Protein AF-A0A1V3XBE8-F1 (afdb_monomer_lite)

Structure (mmCIF, N/CA/C/O backbone):
data_AF-A0A1V3XBE8-F1
#
_entry.id   AF-A0A1V3XBE8-F1
#
loop_
_atom_site.group_PDB
_atom_site.id
_atom_site.type_symbol
_atom_site.label_atom_id
_atom_site.label_alt_id
_atom_site.label_comp_id
_atom_site.label_asym_id
_atom_site.label_entity_id
_atom_site.label_seq_id
_atom_site.pdb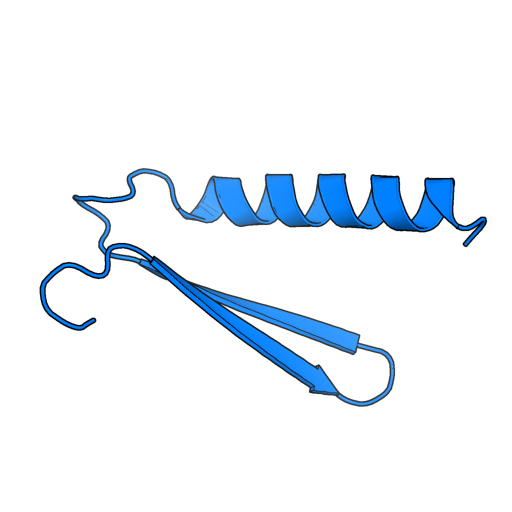x_PDB_ins_code
_atom_site.Cartn_x
_atom_site.Cartn_y
_atom_site.Cartn_z
_atom_site.occupancy
_atom_site.B_iso_or_equiv
_atom_site.auth_seq_id
_atom_site.auth_comp_id
_atom_site.auth_asym_id
_atom_site.auth_atom_id
_atom_site.pdbx_PDB_model_num
ATOM 1 N N . MET A 1 1 ? 17.572 -5.319 -0.106 1.00 60.88 1 MET A N 1
ATOM 2 C CA . MET A 1 1 ? 16.485 -6.019 -0.816 1.00 60.88 1 MET A CA 1
ATOM 3 C C . MET A 1 1 ? 17.083 -7.314 -1.328 1.00 60.88 1 MET A C 1
ATOM 5 O O . MET A 1 1 ? 18.140 -7.240 -1.938 1.00 60.88 1 MET A O 1
ATOM 9 N N . LEU A 1 2 ? 16.523 -8.458 -0.932 1.00 70.38 2 LEU A N 1
ATOM 10 C CA . LEU A 1 2 ? 17.052 -9.785 -1.277 1.00 70.38 2 LEU A CA 1
ATOM 11 C C . LEU A 1 2 ? 17.012 -10.001 -2.794 1.00 70.38 2 LEU A C 1
ATOM 13 O O . LEU A 1 2 ? 16.161 -9.417 -3.471 1.00 70.38 2 LEU A O 1
ATOM 17 N N . ASP A 1 3 ? 17.904 -10.841 -3.314 1.00 73.62 3 ASP A N 1
ATOM 18 C CA . ASP A 1 3 ? 17.888 -11.217 -4.726 1.00 73.62 3 ASP A CA 1
ATOM 19 C C . ASP A 1 3 ? 16.505 -11.759 -5.117 1.00 73.62 3 ASP A C 1
ATOM 21 O O . ASP A 1 3 ? 15.942 -12.629 -4.455 1.00 73.62 3 ASP A O 1
ATOM 25 N N . GLY A 1 4 ? 15.926 -11.189 -6.175 1.00 79.31 4 GLY A N 1
ATOM 26 C CA . GLY A 1 4 ? 14.600 -11.559 -6.680 1.00 79.31 4 GLY A CA 1
ATOM 27 C C . GLY A 1 4 ? 13.409 -10.836 -6.038 1.00 79.31 4 GLY A C 1
ATOM 28 O O . GLY A 1 4 ? 12.316 -10.888 -6.596 1.00 79.31 4 GLY A O 1
ATOM 29 N N . GLN A 1 5 ? 13.582 -10.099 -4.937 1.00 86.44 5 GLN A N 1
ATOM 30 C CA . GLN A 1 5 ? 12.517 -9.242 -4.409 1.00 86.44 5 GLN A CA 1
ATOM 31 C C . GLN A 1 5 ? 12.650 -7.846 -5.028 1.00 86.44 5 GLN A C 1
ATOM 33 O O . GLN A 1 5 ? 13.710 -7.245 -4.949 1.00 86.44 5 GLN A O 1
ATOM 38 N N . ALA A 1 6 ? 11.608 -7.328 -5.685 1.00 91.81 6 ALA A N 1
ATOM 39 C CA . ALA A 1 6 ? 11.652 -6.015 -6.350 1.00 91.81 6 ALA A CA 1
ATOM 40 C C . ALA A 1 6 ? 11.012 -4.891 -5.517 1.00 91.81 6 ALA A C 1
ATOM 42 O O . ALA A 1 6 ? 11.358 -3.717 -5.677 1.00 91.81 6 ALA A O 1
ATOM 43 N N . LEU A 1 7 ? 10.096 -5.266 -4.622 1.00 92.88 7 LEU A N 1
ATOM 44 C CA . LEU A 1 7 ? 9.323 -4.393 -3.750 1.00 92.88 7 LEU A CA 1
ATOM 45 C C . LEU A 1 7 ? 9.102 -5.090 -2.405 1.00 92.88 7 LEU A C 1
ATOM 47 O O . LEU A 1 7 ? 8.791 -6.278 -2.369 1.00 92.88 7 LEU A O 1
ATOM 51 N N . ASN A 1 8 ? 9.239 -4.337 -1.323 1.00 93.19 8 ASN A N 1
ATOM 52 C CA . ASN A 1 8 ? 8.762 -4.685 0.003 1.00 93.19 8 ASN A CA 1
ATOM 53 C C . ASN A 1 8 ? 7.788 -3.591 0.474 1.00 93.19 8 ASN A C 1
ATOM 55 O O . ASN A 1 8 ? 8.064 -2.402 0.284 1.00 93.19 8 ASN A O 1
ATOM 59 N N . ILE A 1 9 ? 6.663 -3.999 1.057 1.00 93.69 9 ILE A N 1
ATOM 60 C CA . ILE A 1 9 ? 5.677 -3.115 1.678 1.00 93.69 9 ILE A CA 1
ATOM 61 C C . ILE A 1 9 ? 5.608 -3.492 3.154 1.00 93.69 9 ILE A C 1
ATOM 63 O O . ILE A 1 9 ? 5.244 -4.615 3.495 1.00 93.69 9 ILE A O 1
ATOM 67 N N . THR A 1 10 ? 5.943 -2.543 4.016 1.00 94.19 10 THR A N 1
ATOM 68 C CA . THR A 1 10 ? 5.870 -2.673 5.469 1.00 94.1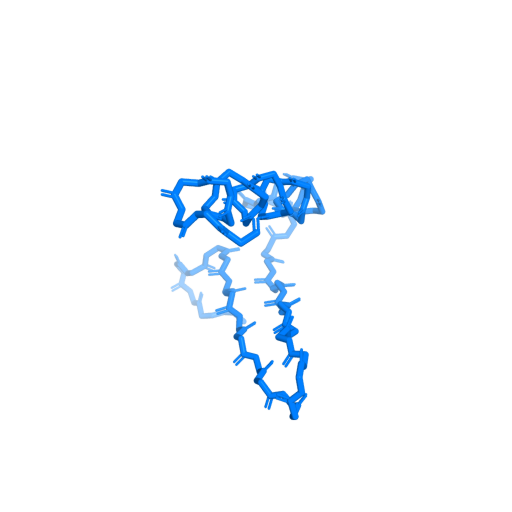9 10 THR A CA 1
ATOM 69 C C . THR A 1 10 ? 4.693 -1.855 5.975 1.00 94.19 10 THR A C 1
ATOM 71 O O . THR A 1 10 ? 4.520 -0.713 5.553 1.00 94.19 10 THR A O 1
ATOM 74 N N . LEU A 1 11 ? 3.911 -2.417 6.894 1.00 92.75 11 LEU A N 1
ATOM 75 C CA . LEU A 1 11 ? 2.847 -1.698 7.582 1.00 92.75 11 LEU A CA 1
ATOM 76 C C . LEU A 1 11 ? 3.179 -1.592 9.066 1.00 92.75 11 LEU A C 1
ATOM 78 O O . LEU A 1 11 ? 3.557 -2.587 9.688 1.00 92.75 11 LEU A O 1
ATOM 82 N N . THR A 1 12 ? 2.986 -0.401 9.618 1.00 94.62 12 THR A N 1
ATOM 83 C CA . THR A 1 12 ? 3.100 -0.142 11.054 1.00 94.62 12 THR A CA 1
ATOM 84 C C . THR A 1 12 ? 1.829 0.547 11.516 1.00 94.62 12 THR A C 1
ATOM 86 O O . THR A 1 12 ? 1.414 1.532 10.920 1.00 94.62 12 THR A O 1
ATOM 89 N N . SER A 1 13 ? 1.204 0.036 12.572 1.00 94.06 13 SER A N 1
ATOM 90 C CA . SER A 1 13 ? 0.062 0.697 13.202 1.00 94.06 13 SER A CA 1
ATOM 91 C C . SER A 1 13 ? 0.523 1.420 14.460 1.00 94.06 13 SER A C 1
ATOM 93 O O . SER A 1 13 ? 1.246 0.839 15.274 1.00 94.06 13 SER A O 1
ATOM 95 N N . THR A 1 14 ? 0.098 2.673 14.613 1.00 93.19 14 THR A N 1
ATOM 96 C CA . THR A 1 14 ? 0.360 3.491 15.798 1.00 93.19 14 THR A CA 1
ATOM 97 C C . THR A 1 14 ? -0.926 4.198 16.210 1.00 93.19 14 THR A C 1
ATOM 99 O O . THR A 1 14 ? -1.376 5.104 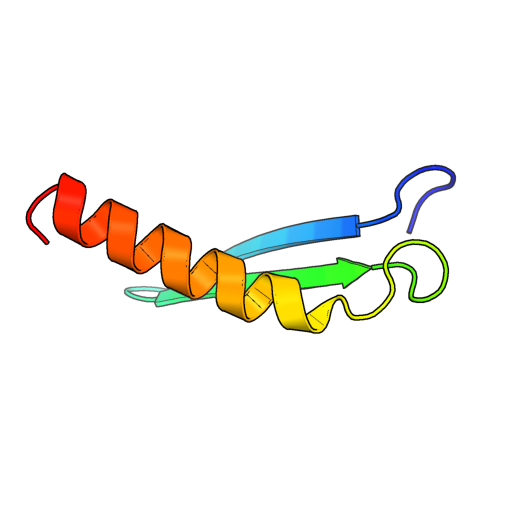15.519 1.00 93.19 14 THR A O 1
ATOM 102 N N . ALA A 1 15 ? -1.503 3.816 17.353 1.00 93.56 15 ALA A N 1
ATOM 103 C CA . ALA A 1 15 ? -2.799 4.332 17.808 1.00 93.56 15 ALA A CA 1
ATOM 104 C C . ALA A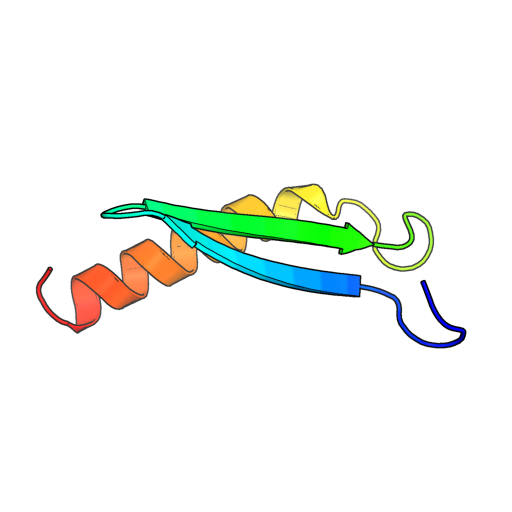 1 15 ? -3.858 4.272 16.684 1.00 93.56 15 ALA A C 1
ATOM 106 O O . ALA A 1 15 ? -4.163 3.181 16.207 1.00 93.56 15 ALA A O 1
ATOM 107 N N . ASP A 1 16 ? -4.365 5.425 16.244 1.00 90.06 16 ASP A N 1
ATOM 108 C CA . ASP A 1 16 ? -5.403 5.538 15.215 1.00 90.06 16 ASP A CA 1
ATOM 109 C C . ASP A 1 16 ? -4.837 5.703 13.790 1.00 90.06 16 ASP A C 1
ATOM 111 O O . ASP A 1 16 ? -5.590 5.956 12.850 1.00 90.06 16 ASP A O 1
ATOM 115 N N . SER A 1 17 ? -3.515 5.584 13.602 1.00 86.25 17 SER A N 1
ATOM 116 C CA . SER A 1 17 ? -2.868 5.674 12.289 1.00 86.25 17 SER A CA 1
ATOM 117 C C . SER A 1 17 ? -2.303 4.335 11.812 1.00 86.25 17 SER A C 1
ATOM 119 O O . SER A 1 17 ? -1.844 3.487 12.587 1.00 86.25 17 SER A O 1
ATOM 121 N N . LEU A 1 18 ? -2.316 4.161 10.490 1.00 87.38 18 LEU A N 1
ATOM 122 C CA . LEU A 1 18 ? -1.666 3.063 9.787 1.00 87.38 18 LEU A CA 1
ATOM 123 C C . LEU A 1 18 ? -0.683 3.642 8.767 1.00 87.38 18 LEU A C 1
ATOM 125 O O . LEU A 1 18 ? -1.082 4.306 7.812 1.00 87.38 18 LEU A O 1
ATOM 129 N N . ASP A 1 19 ? 0.600 3.369 8.970 1.00 90.31 19 ASP A N 1
ATOM 130 C CA . ASP A 1 19 ? 1.694 3.887 8.160 1.00 90.31 19 ASP A CA 1
ATOM 131 C C . ASP A 1 19 ? 2.177 2.835 7.156 1.00 90.31 19 ASP A C 1
ATOM 133 O O . ASP A 1 19 ? 2.474 1.691 7.515 1.00 90.31 19 ASP A O 1
ATOM 137 N N . PHE A 1 20 ? 2.305 3.238 5.889 1.00 91.25 20 PHE A N 1
ATOM 138 C CA . PHE A 1 20 ? 2.790 2.392 4.797 1.00 91.25 20 PHE A CA 1
ATOM 139 C C . PHE A 1 20 ? 4.222 2.771 4.411 1.00 91.25 20 PHE A C 1
ATOM 141 O O . PHE A 1 20 ? 4.478 3.850 3.877 1.00 91.25 20 PHE A O 1
ATOM 148 N N . GLY A 1 21 ? 5.165 1.854 4.615 1.00 93.12 21 GLY A N 1
ATOM 149 C CA . GLY A 1 21 ? 6.537 1.968 4.131 1.00 93.12 21 GLY A CA 1
ATOM 150 C C . GLY A 1 21 ? 6.743 1.151 2.859 1.00 93.12 21 GLY A C 1
ATOM 151 O O . GLY A 1 21 ? 6.636 -0.070 2.894 1.00 93.12 21 GLY A O 1
ATOM 152 N N . LEU A 1 22 ? 7.090 1.791 1.739 1.00 93.19 22 LEU A N 1
ATOM 153 C CA . LEU A 1 22 ? 7.463 1.087 0.507 1.00 93.19 22 LEU A CA 1
ATOM 154 C C . LEU A 1 22 ? 8.959 1.207 0.243 1.00 93.19 22 LEU A C 1
ATOM 156 O O . LEU A 1 22 ? 9.498 2.305 0.119 1.00 93.19 22 LEU A O 1
ATOM 160 N N . VAL A 1 23 ? 9.620 0.064 0.083 1.00 94.06 23 VAL A N 1
ATOM 161 C CA . VAL A 1 23 ? 11.038 -0.014 -0.277 1.00 94.06 23 VAL A CA 1
ATOM 162 C C . VAL A 1 23 ? 11.160 -0.847 -1.542 1.00 94.06 23 VAL A C 1
ATOM 164 O O . VAL A 1 23 ? 10.800 -2.018 -1.546 1.00 94.06 23 VAL A O 1
ATOM 167 N N . GLY A 1 24 ? 11.670 -0.259 -2.623 1.00 92.38 24 GLY A N 1
ATOM 168 C CA . GLY A 1 24 ? 11.737 -0.900 -3.939 1.00 92.38 24 GLY A CA 1
ATOM 169 C C . GLY A 1 24 ? 13.056 -0.673 -4.667 1.00 92.38 24 GLY A C 1
ATOM 170 O O . GLY A 1 24 ? 13.728 0.340 -4.470 1.00 92.38 24 GLY A O 1
ATOM 171 N N . CYS A 1 25 ? 13.416 -1.596 -5.560 1.00 90.38 25 CYS A N 1
ATOM 172 C CA . CYS A 1 25 ? 14.510 -1.388 -6.504 1.00 90.38 25 CYS A CA 1
ATOM 173 C C . CYS A 1 25 ? 14.035 -0.480 -7.646 1.00 90.38 25 CYS A C 1
ATOM 175 O O . CYS A 1 25 ? 13.228 -0.896 -8.473 1.00 90.38 25 CYS A O 1
ATOM 177 N N . ARG A 1 26 ? 14.574 0.743 -7.749 1.00 87.69 26 ARG A N 1
ATOM 178 C CA . ARG A 1 26 ? 14.151 1.748 -8.749 1.00 87.69 26 ARG A CA 1
ATOM 179 C C . ARG A 1 26 ? 14.201 1.263 -10.205 1.00 87.69 26 ARG A C 1
ATOM 181 O O . ARG A 1 26 ? 13.427 1.746 -11.023 1.00 87.69 26 ARG A O 1
ATOM 188 N N . ARG A 1 27 ? 15.116 0.344 -10.537 1.00 90.12 27 ARG A N 1
ATOM 189 C CA . ARG A 1 27 ? 15.227 -0.236 -11.889 1.00 90.12 27 ARG A CA 1
ATOM 190 C C . ARG A 1 27 ? 14.102 -1.227 -12.179 1.00 90.12 27 ARG A C 1
ATOM 192 O O . ARG A 1 27 ? 13.550 -1.204 -13.269 1.00 90.12 27 ARG A O 1
ATOM 199 N N . SER A 1 28 ? 13.777 -2.075 -11.207 1.00 89.62 28 SER A N 1
ATOM 200 C CA . SER A 1 28 ? 12.752 -3.113 -11.346 1.00 89.62 28 SER A CA 1
ATOM 201 C C . SER A 1 28 ? 11.338 -2.566 -11.145 1.00 89.62 28 SER A C 1
ATOM 203 O O . SER A 1 28 ? 10.394 -3.088 -11.724 1.00 89.62 28 SER A O 1
ATOM 205 N N . VAL A 1 29 ? 11.195 -1.511 -10.336 1.00 89.94 29 VAL A N 1
ATOM 206 C CA . VAL A 1 29 ? 9.928 -0.832 -10.040 1.00 89.94 29 VAL A CA 1
ATOM 207 C C . VAL A 1 29 ? 10.090 0.673 -10.288 1.00 89.94 29 VAL A C 1
ATOM 209 O O . VAL A 1 29 ? 10.242 1.461 -9.346 1.00 89.94 29 VAL A O 1
ATOM 212 N N . PRO A 1 30 ? 10.124 1.105 -11.561 1.00 92.00 30 PRO A N 1
ATOM 213 C CA . PRO A 1 30 ? 10.151 2.522 -11.885 1.00 92.00 30 PRO A CA 1
ATOM 214 C C . PRO A 1 30 ? 8.865 3.197 -11.395 1.00 92.00 30 PRO A C 1
ATOM 216 O O . PRO A 1 30 ? 7.780 2.625 -11.446 1.00 92.00 30 PRO A O 1
ATOM 219 N N . HIS A 1 31 ? 8.985 4.441 -10.932 1.00 92.75 31 HIS A N 1
ATOM 220 C CA . HIS A 1 31 ? 7.866 5.233 -10.407 1.00 92.75 31 HIS A CA 1
ATOM 221 C C . HIS A 1 31 ? 7.150 4.629 -9.185 1.00 92.75 31 HIS A C 1
ATOM 223 O O . HIS A 1 31 ? 5.943 4.818 -9.036 1.00 92.75 31 HIS A O 1
ATOM 229 N N . LEU A 1 32 ? 7.887 3.958 -8.291 1.00 91.50 32 LEU A N 1
ATOM 230 C CA . LEU A 1 32 ? 7.359 3.353 -7.060 1.00 91.50 32 LEU A CA 1
ATOM 231 C C . LEU A 1 32 ? 6.414 4.267 -6.260 1.00 91.50 32 LEU A C 1
ATOM 233 O O . LEU A 1 32 ? 5.426 3.796 -5.710 1.00 91.50 32 LEU A O 1
ATOM 237 N N . GLN A 1 33 ? 6.658 5.577 -6.241 1.00 91.56 33 GLN A N 1
ATOM 238 C CA . GLN A 1 33 ? 5.800 6.546 -5.561 1.00 91.56 33 GLN A CA 1
ATOM 239 C C . GLN A 1 33 ? 4.337 6.533 -6.039 1.00 91.56 33 GLN A C 1
ATOM 241 O O . GLN A 1 33 ? 3.456 6.923 -5.286 1.00 91.56 33 GLN A O 1
ATOM 246 N N . ARG A 1 34 ? 4.043 6.071 -7.265 1.00 94.62 34 ARG A N 1
ATOM 247 C CA . ARG A 1 34 ? 2.658 5.942 -7.757 1.00 94.62 34 ARG A CA 1
ATOM 248 C C . ARG A 1 34 ? 1.859 4.907 -6.969 1.00 94.62 34 ARG A C 1
ATOM 250 O O . ARG A 1 34 ? 0.650 5.054 -6.834 1.00 94.62 34 ARG A O 1
ATOM 257 N N . VAL A 1 35 ? 2.534 3.900 -6.413 1.00 92.62 35 VAL A N 1
ATOM 258 C CA . VAL A 1 35 ? 1.903 2.880 -5.569 1.00 92.62 35 VAL A CA 1
ATOM 259 C C . VAL A 1 35 ? 1.264 3.514 -4.331 1.00 92.62 35 VAL A C 1
ATOM 261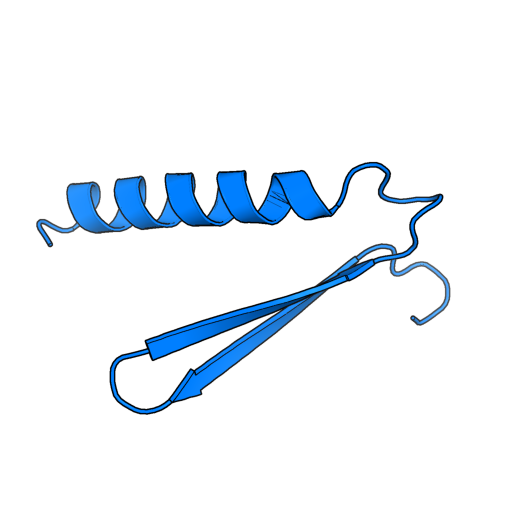 O O . VAL A 1 35 ? 0.202 3.060 -3.925 1.00 92.62 35 VAL A O 1
ATOM 264 N N . LEU A 1 36 ? 1.819 4.611 -3.798 1.00 90.12 36 LEU A N 1
ATOM 265 C CA . LEU A 1 36 ? 1.193 5.360 -2.698 1.00 90.12 36 LEU A CA 1
ATOM 266 C C . LEU A 1 36 ? -0.208 5.863 -3.075 1.00 90.12 36 LEU A C 1
ATOM 268 O O . LEU A 1 36 ? -1.148 5.675 -2.313 1.00 90.12 36 LEU A O 1
ATOM 272 N N . GLY A 1 37 ? -0.372 6.430 -4.275 1.00 93.38 37 GLY A N 1
ATOM 273 C CA . GLY A 1 37 ? -1.681 6.894 -4.748 1.00 93.38 37 GLY A CA 1
ATOM 274 C C . GLY A 1 37 ? -2.673 5.750 -4.989 1.00 93.38 37 GLY A C 1
ATOM 275 O O . GLY A 1 37 ? -3.867 5.894 -4.729 1.00 93.38 37 GLY A O 1
ATOM 276 N N . HIS A 1 38 ? -2.190 4.588 -5.444 1.00 93.75 38 HIS A N 1
ATOM 277 C CA . HIS A 1 38 ? -3.031 3.395 -5.584 1.00 93.75 38 HIS A CA 1
ATOM 278 C C . HIS A 1 38 ? -3.488 2.849 -4.227 1.00 93.75 38 HIS A C 1
ATOM 280 O O . HIS A 1 38 ? -4.651 2.472 -4.093 1.00 93.75 38 HIS A O 1
ATOM 286 N N . LEU A 1 39 ? -2.606 2.847 -3.222 1.00 92.31 39 LEU A N 1
ATOM 287 C CA . LEU A 1 39 ? -2.949 2.465 -1.852 1.00 92.31 39 LEU A CA 1
ATOM 288 C C . LEU A 1 39 ? -3.990 3.417 -1.259 1.00 92.31 39 LEU A C 1
ATOM 290 O O . LEU A 1 39 ? -5.000 2.952 -0.745 1.00 92.31 39 LEU A O 1
ATOM 294 N N . GLU A 1 40 ? -3.800 4.730 -1.405 1.00 91.00 40 GLU A N 1
ATOM 295 C CA . GLU A 1 40 ? -4.776 5.728 -0.954 1.00 91.00 40 GLU A CA 1
ATOM 296 C C . GLU A 1 40 ? -6.149 5.524 -1.612 1.00 91.00 40 GLU A C 1
ATOM 298 O O . GLU A 1 40 ? -7.178 5.546 -0.938 1.00 91.00 40 GLU A O 1
ATOM 303 N N . THR A 1 41 ? -6.175 5.289 -2.926 1.00 95.81 41 THR A N 1
ATOM 304 C CA . THR A 1 41 ? -7.427 5.039 -3.656 1.00 95.81 41 THR A CA 1
ATOM 305 C C . THR A 1 41 ? -8.111 3.767 -3.156 1.00 95.81 41 THR A C 1
ATOM 307 O O . THR A 1 41 ? -9.298 3.798 -2.848 1.00 95.81 41 THR A O 1
ATOM 310 N N . SER A 1 42 ? -7.352 2.677 -3.007 1.00 93.44 42 SER A N 1
ATOM 311 C CA . SER A 1 42 ? -7.882 1.380 -2.565 1.00 93.44 42 SER A CA 1
ATOM 312 C C . SER A 1 42 ? -8.410 1.432 -1.128 1.00 93.44 42 SER A C 1
ATOM 314 O O . SER A 1 42 ? -9.422 0.808 -0.826 1.00 93.44 42 SER A O 1
ATOM 316 N N . LEU A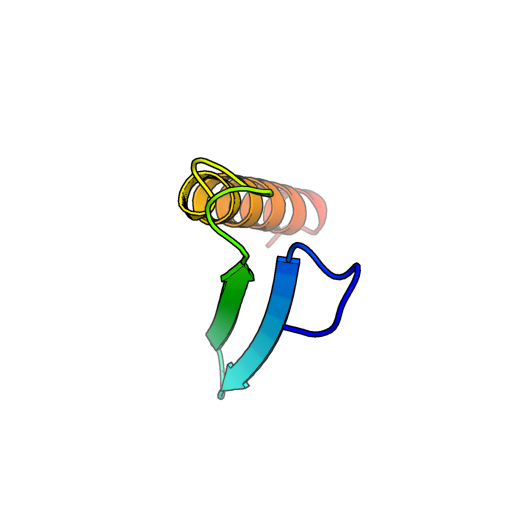 1 43 ? -7.757 2.193 -0.241 1.00 91.12 43 LEU A N 1
ATOM 317 C CA . LEU A 1 43 ? -8.225 2.396 1.133 1.00 91.12 43 LEU A CA 1
ATOM 318 C C . LEU A 1 43 ? -9.545 3.168 1.167 1.00 91.12 43 LEU A C 1
ATOM 320 O O . LEU A 1 43 ? -10.480 2.718 1.817 1.00 91.12 43 LEU A O 1
ATOM 324 N N . LYS A 1 44 ? -9.670 4.253 0.392 1.00 93.62 44 LYS A N 1
ATOM 325 C CA . LYS A 1 44 ? -10.937 4.998 0.273 1.00 93.62 44 LYS A CA 1
ATOM 326 C C . LYS A 1 44 ? -12.060 4.143 -0.309 1.00 93.62 44 LYS A C 1
ATOM 328 O O . LYS A 1 44 ? -13.217 4.281 0.078 1.00 93.62 44 LYS A O 1
ATOM 333 N N . GLU A 1 45 ? -11.747 3.286 -1.279 1.00 96.38 45 GLU A N 1
ATOM 334 C CA . GLU A 1 45 ? -12.714 2.332 -1.831 1.00 96.38 45 GLU A CA 1
ATOM 335 C C . GLU A 1 45 ? -13.153 1.308 -0.783 1.00 96.38 45 GLU A C 1
ATOM 337 O O . GLU A 1 45 ? -14.345 1.017 -0.684 1.00 96.38 45 GLU A O 1
ATOM 342 N N . LEU A 1 46 ? -12.217 0.812 0.032 1.00 93.69 46 LEU A N 1
ATOM 343 C CA . LEU A 1 46 ? -12.515 -0.102 1.127 1.00 93.69 46 LEU A CA 1
ATOM 344 C C . LEU A 1 46 ? -13.391 0.560 2.196 1.00 93.69 46 LEU A C 1
ATOM 346 O O . LEU A 1 46 ? -14.410 -0.023 2.551 1.00 93.69 46 LEU A O 1
ATOM 350 N N . GLU A 1 47 ? -13.045 1.767 2.656 1.00 93.25 47 GLU A N 1
ATOM 351 C CA . GLU A 1 47 ? -13.835 2.562 3.614 1.00 93.25 47 GLU A CA 1
ATOM 352 C C . GLU A 1 47 ? -15.286 2.710 3.137 1.00 93.25 47 GLU A C 1
ATOM 354 O O . GLU A 1 47 ? -16.221 2.312 3.835 1.00 93.25 47 GLU A O 1
ATOM 359 N N . ARG A 1 48 ? -15.474 3.130 1.878 1.00 96.62 48 ARG A N 1
ATOM 360 C CA . ARG A 1 48 ? -16.802 3.238 1.253 1.00 96.62 48 ARG A CA 1
ATOM 361 C C . ARG A 1 48 ? -17.553 1.909 1.217 1.00 96.62 48 ARG A C 1
ATOM 363 O O . ARG A 1 48 ? -18.762 1.894 1.427 1.00 96.62 48 ARG A O 1
ATOM 370 N N . ALA A 1 49 ? -16.866 0.805 0.918 1.00 96.88 49 ALA A N 1
ATOM 371 C CA . ALA A 1 49 ? -17.481 -0.517 0.827 1.00 96.88 49 ALA A CA 1
ATOM 372 C C . ALA A 1 49 ? -17.950 -1.045 2.191 1.00 96.88 49 ALA A C 1
ATOM 374 O O . ALA A 1 49 ? -18.932 -1.785 2.248 1.00 96.88 49 ALA A O 1
ATOM 375 N N . VAL A 1 50 ? -17.275 -0.659 3.279 1.00 96.38 50 VAL A N 1
ATOM 376 C CA . VAL A 1 50 ? -17.634 -1.059 4.650 1.00 96.38 50 VAL A CA 1
ATOM 377 C C . VAL A 1 50 ? -18.486 -0.020 5.389 1.00 96.38 50 VAL A C 1
ATOM 379 O O . VAL A 1 50 ? -18.894 -0.272 6.521 1.00 96.38 50 VAL A O 1
ATOM 382 N N . GLY A 1 51 ? -18.804 1.110 4.750 1.00 90.44 51 GLY A N 1
ATOM 383 C CA . GLY A 1 51 ? -19.661 2.158 5.312 1.00 90.44 51 GLY A CA 1
ATOM 384 C C . GLY A 1 51 ? -18.978 3.030 6.367 1.00 90.44 51 GLY A C 1
ATOM 385 O O . GLY A 1 51 ? -19.666 3.527 7.259 1.00 90.44 51 GLY A O 1
ATOM 386 N N . LEU A 1 52 ? -17.652 3.179 6.274 1.00 82.81 52 LEU A N 1
ATOM 387 C CA . LEU A 1 52 ? -16.853 4.133 7.048 1.00 82.81 52 LEU A CA 1
ATOM 388 C C . LEU A 1 52 ? -16.725 5.476 6.314 1.00 82.81 52 LEU A C 1
ATOM 390 O O . LEU A 1 52 ? -16.705 5.477 5.059 1.00 82.81 52 LEU A O 1
#

Foldseek 3Di:
DDPPDFKDWDWDDDVPDIDIDIDGDCVSDPPVVVVVVVVVVVVVVVCVVVVD

Organism: Mycobacterium kansasii (NCBI:txid1768)

InterPro domains:
  IPR009721 O-acyltransferase WSD1, C-terminal [PF06974] (2-46)

Radius of gyration: 13.44 Å; chains: 1; bounding box: 38×18×30 Å

Sequence (52 aa):
MLDGQALNITLTSTADSLDFGLVGCRRSVPHLQRVLGHLETSLKELERAVGL

Secondary structure (DSSP, 8-state):
--TT--EEEEEEEETTEEEEEEEE-TTTSTTTTHHHHHHHHHHHHHHHHHT-

pLDDT: mean 90.51, std 6.49, range [60.88, 96.88]